Protein AF-A0A3S4LCW6-F1 (afdb_monomer_lite)

Organism: Escherichia coli (NCBI:txid562)

Structure (mmCIF, N/CA/C/O backbone):
data_AF-A0A3S4LCW6-F1
#
_entry.id   AF-A0A3S4LCW6-F1
#
loop_
_atom_site.group_PDB
_atom_site.id
_atom_site.type_symbol
_atom_site.label_atom_id
_atom_site.label_alt_id
_atom_site.label_comp_id
_atom_site.label_asym_id
_atom_site.label_entity_id
_atom_site.label_seq_id
_atom_site.pdbx_PDB_ins_code
_atom_site.Cartn_x
_atom_site.Cartn_y
_atom_site.Cartn_z
_atom_site.occupancy
_atom_site.B_iso_or_equiv
_atom_site.auth_seq_id
_atom_site.auth_comp_id
_atom_site.auth_asym_id
_atom_site.auth_atom_id
_atom_site.pdbx_PDB_model_num
ATOM 1 N N . MET A 1 1 ? -18.337 2.969 10.806 1.00 92.62 1 MET A N 1
ATOM 2 C CA . MET A 1 1 ? -17.336 1.886 10.635 1.00 92.62 1 MET A CA 1
ATOM 3 C C . MET A 1 1 ? -15.936 2.398 10.954 1.00 92.62 1 MET A C 1
ATOM 5 O O . MET A 1 1 ? -15.510 3.364 10.330 1.00 92.62 1 MET A O 1
ATOM 9 N N . LEU A 1 2 ? -15.211 1.711 11.841 1.00 95.44 2 LEU A N 1
ATOM 10 C CA . LEU A 1 2 ? -13.776 1.868 12.083 1.00 95.44 2 LEU A CA 1
ATOM 11 C C . LEU A 1 2 ? -12.989 0.726 11.415 1.00 95.44 2 LEU A C 1
ATOM 13 O O . LEU A 1 2 ? -13.278 -0.458 11.615 1.00 95.44 2 LEU A O 1
ATOM 17 N N . ARG A 1 3 ? -11.974 1.083 10.624 1.00 96.06 3 ARG A N 1
ATOM 18 C CA . ARG A 1 3 ? -11.091 0.144 9.921 1.00 96.06 3 ARG A CA 1
ATOM 19 C C . ARG A 1 3 ? -9.633 0.516 10.171 1.00 96.06 3 ARG A C 1
ATOM 21 O O . ARG A 1 3 ? -9.258 1.666 9.973 1.00 96.06 3 ARG A O 1
ATOM 28 N N . ILE A 1 4 ? -8.837 -0.463 10.585 1.00 94.81 4 ILE A N 1
ATOM 29 C CA . ILE A 1 4 ? -7.416 -0.311 10.897 1.00 94.81 4 ILE A CA 1
ATOM 30 C C . ILE A 1 4 ? -6.598 -0.849 9.720 1.00 94.81 4 ILE A C 1
ATOM 32 O O . ILE A 1 4 ? -6.659 -2.039 9.414 1.00 94.81 4 ILE A O 1
ATOM 36 N N . GLU A 1 5 ? -5.861 0.039 9.050 1.00 94.12 5 GLU A N 1
ATOM 37 C CA . GLU A 1 5 ? -4.986 -0.260 7.904 1.00 94.12 5 GLU A CA 1
ATOM 38 C C . GLU A 1 5 ? -3.611 -0.762 8.384 1.00 94.12 5 GLU A C 1
ATOM 40 O O . GLU A 1 5 ? -2.606 -0.063 8.279 1.00 94.12 5 GLU A O 1
ATOM 45 N N . ASP A 1 6 ? -3.571 -1.967 8.954 1.00 93.44 6 ASP A N 1
ATOM 46 C CA . ASP A 1 6 ? -2.392 -2.570 9.596 1.00 93.44 6 ASP A CA 1
ATOM 47 C C . ASP A 1 6 ? -1.533 -3.451 8.671 1.00 93.44 6 ASP A C 1
ATOM 49 O O . ASP A 1 6 ? -0.767 -4.292 9.132 1.00 93.44 6 ASP A O 1
ATOM 53 N N . THR A 1 7 ? -1.638 -3.283 7.349 1.00 90.69 7 THR A N 1
ATOM 54 C CA . THR A 1 7 ? -0.873 -4.101 6.389 1.00 90.69 7 THR A CA 1
ATOM 55 C C . THR A 1 7 ? 0.611 -3.739 6.316 1.00 90.69 7 THR A C 1
ATOM 57 O O . THR A 1 7 ? 1.397 -4.528 5.800 1.00 90.69 7 THR A O 1
ATOM 60 N N . ASP A 1 8 ? 0.999 -2.548 6.783 1.00 90.88 8 ASP A N 1
ATOM 61 C CA . ASP A 1 8 ? 2.394 -2.103 6.830 1.00 90.88 8 ASP A CA 1
ATOM 62 C C . ASP A 1 8 ? 2.933 -2.231 8.257 1.00 90.88 8 ASP A C 1
ATOM 64 O O . ASP A 1 8 ? 2.823 -1.313 9.065 1.00 90.88 8 ASP A O 1
ATOM 68 N N . LEU A 1 9 ? 3.486 -3.402 8.576 1.00 86.06 9 LEU A N 1
ATOM 69 C CA . LEU A 1 9 ? 3.888 -3.759 9.941 1.00 86.06 9 LEU A CA 1
ATOM 70 C C . LEU A 1 9 ? 4.988 -2.854 10.516 1.00 86.06 9 LEU A C 1
ATOM 72 O O . LEU A 1 9 ? 5.069 -2.703 11.731 1.00 86.06 9 LEU A O 1
ATOM 76 N N . GLU A 1 10 ? 5.816 -2.238 9.666 1.00 88.44 10 GLU A N 1
ATOM 77 C CA . GLU A 1 10 ? 6.858 -1.308 10.115 1.00 88.44 10 GLU A CA 1
ATOM 78 C C . GLU A 1 10 ? 6.265 0.021 10.602 1.00 88.44 10 GLU A C 1
ATOM 80 O O . GLU A 1 10 ? 6.840 0.668 11.476 1.00 88.44 10 GLU A O 1
ATOM 85 N N . ARG A 1 11 ? 5.113 0.436 10.054 1.00 86.12 11 ARG A N 1
ATOM 86 C CA . ARG A 1 11 ? 4.433 1.687 10.434 1.00 86.12 11 ARG A CA 1
ATOM 87 C C . ARG A 1 11 ? 3.242 1.488 11.368 1.00 86.12 11 ARG A C 1
ATOM 89 O O . ARG A 1 11 ? 2.882 2.416 12.088 1.00 86.12 11 ARG A O 1
ATOM 96 N N . SER A 1 12 ? 2.625 0.313 11.357 1.00 89.88 12 SER A N 1
ATOM 97 C CA . SER A 1 12 ? 1.401 -0.000 12.097 1.00 89.88 12 SER A CA 1
ATOM 98 C C . SER A 1 12 ? 1.707 -0.780 13.375 1.00 89.88 12 SER A C 1
ATOM 100 O O . SER A 1 12 ? 1.256 -1.913 13.543 1.00 89.88 12 SER A O 1
ATOM 102 N N . THR A 1 13 ? 2.492 -0.184 14.275 1.00 92.69 13 THR A N 1
ATOM 103 C CA . THR A 1 13 ? 2.839 -0.832 15.547 1.00 92.69 13 THR A CA 1
ATOM 104 C C . THR A 1 13 ? 1.627 -0.896 16.491 1.00 92.69 13 THR A C 1
ATOM 106 O O . THR A 1 13 ? 0.723 -0.056 16.385 1.00 92.69 13 THR A O 1
ATOM 109 N N . PRO A 1 14 ? 1.576 -1.863 17.428 1.00 91.69 14 PRO A N 1
ATOM 110 C CA . PRO A 1 14 ? 0.500 -1.944 18.418 1.00 91.69 14 PRO A CA 1
ATOM 111 C C . PRO A 1 14 ? 0.306 -0.641 19.200 1.00 91.69 14 PRO A C 1
ATOM 113 O O . PRO A 1 14 ? -0.826 -0.214 19.406 1.00 91.69 14 PRO A O 1
ATOM 116 N N . GLU A 1 15 ? 1.403 0.033 19.546 1.00 93.50 15 GLU A N 1
ATOM 117 C CA . GLU A 1 15 ? 1.402 1.296 20.289 1.00 93.50 15 GLU A CA 1
ATOM 118 C C . GLU A 1 15 ? 0.784 2.431 19.463 1.00 93.50 15 GLU A C 1
ATOM 120 O O . GLU A 1 15 ? 0.038 3.256 19.988 1.00 93.50 15 GLU A O 1
ATOM 125 N N . ALA A 1 16 ? 1.056 2.470 18.153 1.00 92.56 16 ALA A N 1
ATOM 126 C CA . ALA A 1 16 ? 0.453 3.452 17.257 1.00 92.56 16 ALA A CA 1
ATOM 127 C C . ALA A 1 16 ? -1.063 3.239 17.128 1.00 92.56 16 ALA A C 1
ATOM 129 O O . ALA A 1 16 ? -1.823 4.207 17.083 1.00 92.56 16 ALA A O 1
ATOM 130 N N . ILE A 1 17 ? -1.508 1.978 17.090 1.00 93.56 17 ILE A N 1
ATOM 131 C CA . ILE A 1 17 ? -2.933 1.634 17.061 1.00 93.56 17 ILE A CA 1
ATOM 132 C C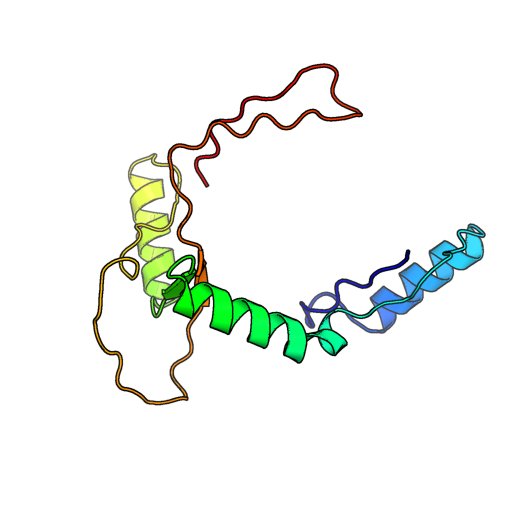 . ILE A 1 17 ? -3.595 2.043 18.380 1.00 93.56 17 ILE A C 1
ATOM 134 O O . ILE A 1 17 ? -4.626 2.707 18.348 1.00 93.56 17 ILE A O 1
ATOM 138 N N . GLU A 1 18 ? -3.000 1.705 19.524 1.00 94.56 18 GLU A N 1
ATOM 139 C CA . GLU A 1 18 ? -3.521 2.059 20.851 1.00 94.56 18 GLU A CA 1
ATOM 140 C C . GLU A 1 18 ? -3.654 3.576 21.025 1.00 94.56 18 GLU A C 1
ATOM 142 O O . GLU A 1 18 ? -4.729 4.055 21.374 1.00 94.56 18 GLU A O 1
ATOM 147 N N . ALA A 1 19 ? -2.631 4.348 20.644 1.00 95.31 19 ALA A N 1
ATOM 148 C CA . ALA A 1 19 ? -2.679 5.808 20.699 1.00 95.31 19 ALA A CA 1
ATOM 149 C C . ALA A 1 19 ? -3.835 6.407 19.870 1.00 95.31 19 ALA A C 1
ATOM 151 O O . ALA A 1 19 ? -4.435 7.410 20.266 1.00 95.31 19 ALA A O 1
ATOM 152 N N . ILE A 1 20 ? -4.171 5.798 18.726 1.00 93.81 20 ILE A N 1
ATOM 153 C CA . ILE A 1 20 ? -5.333 6.199 17.919 1.00 93.81 20 ILE A CA 1
ATOM 154 C C . ILE A 1 20 ? -6.633 5.879 18.663 1.00 93.81 20 ILE A C 1
ATOM 156 O O . ILE A 1 20 ? -7.512 6.739 18.735 1.00 93.81 20 ILE A O 1
ATOM 160 N N . MET A 1 21 ? -6.756 4.675 19.227 1.00 94.62 21 MET A N 1
ATOM 161 C CA . MET A 1 21 ? -7.953 4.253 19.965 1.00 94.62 21 MET A CA 1
ATOM 162 C C . MET A 1 21 ? -8.193 5.136 21.191 1.00 94.62 21 MET A C 1
ATOM 164 O O . MET A 1 21 ? -9.314 5.592 21.411 1.00 94.62 21 MET A O 1
ATOM 168 N N . ASP A 1 22 ? -7.139 5.445 21.941 1.00 95.62 22 ASP A N 1
ATOM 169 C CA . ASP A 1 22 ? -7.197 6.329 23.102 1.00 95.62 22 ASP A CA 1
ATOM 170 C C . ASP A 1 22 ? -7.591 7.750 22.710 1.00 95.62 22 ASP A C 1
ATOM 172 O O . ASP A 1 22 ? -8.458 8.350 23.346 1.00 95.62 22 ASP A O 1
ATOM 176 N N . GLY A 1 23 ? -7.020 8.279 21.623 1.00 96.75 23 GLY A N 1
ATOM 177 C CA . GLY A 1 23 ? -7.406 9.580 21.084 1.00 96.75 23 GLY A CA 1
ATOM 178 C C . GLY A 1 23 ? -8.880 9.631 20.670 1.00 96.75 23 GLY A C 1
ATOM 179 O O . GLY A 1 23 ? -9.567 10.615 20.948 1.00 96.75 23 GLY A O 1
ATOM 180 N N . MET A 1 24 ? -9.394 8.563 20.054 1.00 96.38 24 MET A N 1
ATOM 181 C CA . MET A 1 24 ? -10.811 8.451 19.696 1.00 96.38 24 MET A CA 1
ATOM 182 C C . MET A 1 24 ? -11.711 8.387 20.933 1.00 96.38 24 MET A C 1
ATOM 184 O O . MET A 1 24 ? -12.694 9.125 21.000 1.00 96.38 24 MET A O 1
ATOM 188 N N . ASN A 1 25 ? -11.354 7.569 21.926 1.00 94.44 25 ASN A N 1
ATOM 189 C CA . ASN A 1 25 ? -12.088 7.455 23.187 1.00 94.44 25 ASN A CA 1
ATOM 190 C C . ASN A 1 25 ? -12.111 8.788 23.944 1.00 94.44 25 ASN A C 1
ATOM 192 O O . ASN A 1 25 ? -13.162 9.214 24.421 1.00 94.44 25 ASN A O 1
ATOM 196 N N . TRP A 1 26 ? -10.974 9.486 24.002 1.00 97.19 26 TRP A N 1
ATOM 197 C CA . TRP A 1 26 ? -10.866 10.799 24.636 1.00 97.19 26 TRP A CA 1
ATOM 198 C C . TRP A 1 26 ? -11.786 11.838 23.983 1.00 97.19 26 TRP A C 1
ATOM 200 O O . TRP A 1 26 ? -12.425 12.628 24.676 1.00 97.19 26 TRP A O 1
ATOM 210 N N . LEU A 1 27 ? -11.911 11.796 22.655 1.00 97.19 27 LEU A N 1
ATOM 211 C CA . LEU A 1 27 ? -12.823 12.652 21.893 1.00 97.19 27 LEU A CA 1
ATOM 212 C C . LEU A 1 27 ? -14.276 12.146 21.877 1.00 97.19 27 LEU A C 1
ATOM 214 O O . LEU A 1 27 ? -15.124 12.793 21.264 1.00 97.19 27 LEU A O 1
ATOM 218 N N . SER A 1 28 ? -14.571 11.011 22.525 1.00 96.25 28 SER A N 1
ATOM 219 C CA . SER A 1 28 ? -15.877 10.333 22.466 1.00 96.25 28 SER A CA 1
ATOM 220 C C . SER A 1 28 ? -16.341 10.057 21.025 1.00 96.25 28 SER A C 1
ATOM 222 O O . SER A 1 28 ? -17.520 10.177 20.694 1.00 96.25 28 SER A O 1
ATOM 224 N N . LEU A 1 29 ? -15.394 9.716 20.143 1.00 96.12 29 LEU A N 1
ATOM 225 C CA . LEU A 1 29 ? -15.655 9.337 18.755 1.00 96.12 29 LEU A CA 1
ATOM 226 C C . LEU A 1 29 ? -15.964 7.842 18.676 1.00 96.12 29 LEU A C 1
ATOM 228 O O . LEU A 1 29 ? -15.092 7.022 18.388 1.00 96.12 29 LEU A O 1
ATOM 232 N N . GLU A 1 30 ? -17.220 7.501 18.935 1.00 94.44 30 GLU A N 1
ATOM 233 C CA . GLU A 1 30 ? -17.717 6.132 18.821 1.00 94.44 30 GLU A CA 1
ATOM 234 C C . GLU A 1 30 ? -17.840 5.688 17.351 1.00 94.44 30 GLU A C 1
ATOM 236 O O . GLU A 1 30 ? -17.967 6.500 16.429 1.00 94.44 30 GLU A O 1
ATOM 241 N N . TRP A 1 31 ? -17.803 4.376 17.117 1.00 94.56 31 TRP A N 1
ATOM 242 C CA . TRP A 1 31 ? -18.018 3.775 15.801 1.00 94.56 31 TRP A CA 1
ATOM 243 C C . TRP A 1 31 ? -19.098 2.697 15.868 1.00 94.56 31 TRP A C 1
ATOM 245 O O . TRP A 1 31 ? -19.102 1.862 16.765 1.00 94.56 31 TRP A O 1
ATOM 255 N N . ASP A 1 32 ? -19.968 2.660 14.859 1.00 96.19 32 ASP A N 1
ATOM 256 C CA . ASP A 1 32 ? -21.089 1.706 14.822 1.00 96.19 32 ASP A CA 1
ATOM 257 C C . ASP A 1 32 ? -20.665 0.273 14.449 1.00 96.19 32 ASP A C 1
ATOM 259 O O . ASP A 1 32 ? -21.323 -0.703 14.795 1.00 96.19 32 ASP A O 1
ATOM 263 N N . GLU A 1 33 ? -19.557 0.135 13.715 1.00 96.00 33 GLU A N 1
ATOM 264 C CA . GLU A 1 33 ? -19.057 -1.143 13.192 1.00 96.00 33 GLU A CA 1
ATOM 265 C C . GLU A 1 33 ? -17.527 -1.196 13.298 1.00 96.00 33 GLU A C 1
ATOM 267 O O . GLU A 1 33 ? -16.866 -0.221 12.930 1.00 96.00 33 GLU A O 1
ATOM 272 N N . GLY A 1 34 ? -16.956 -2.325 13.733 1.00 91.19 34 GLY A N 1
ATOM 273 C CA . GLY A 1 34 ? -15.505 -2.533 13.863 1.00 91.19 34 GLY A CA 1
ATOM 274 C C . GLY A 1 34 ? -14.997 -2.551 15.318 1.00 91.19 34 GLY A C 1
ATOM 275 O O . GLY A 1 34 ? -15.804 -2.682 16.238 1.00 91.19 34 GLY A O 1
ATOM 276 N N . PRO A 1 35 ? -13.671 -2.442 15.548 1.00 93.81 35 PRO A N 1
ATOM 277 C CA . PRO A 1 35 ? -12.617 -2.219 14.552 1.00 93.81 35 PRO A CA 1
ATOM 278 C C . PRO A 1 35 ? -12.340 -3.447 13.669 1.00 93.81 35 PRO A C 1
ATOM 280 O O . PRO A 1 35 ? -12.188 -4.570 14.151 1.00 93.81 35 PRO A O 1
ATOM 283 N N . TYR A 1 36 ? -12.224 -3.228 12.356 1.00 95.44 36 TYR A N 1
ATOM 284 C CA . TYR A 1 36 ? -11.792 -4.257 11.402 1.00 95.44 36 TYR A CA 1
ATOM 285 C C . TYR A 1 36 ? -10.312 -4.107 11.048 1.00 95.44 36 TYR A C 1
ATOM 287 O O . TYR A 1 36 ? -9.911 -3.078 10.510 1.00 95.44 36 TYR A O 1
ATOM 295 N N . TYR A 1 37 ? -9.530 -5.161 11.262 1.00 93.69 37 TYR A N 1
ATOM 296 C CA . TYR A 1 37 ? -8.101 -5.215 10.931 1.00 93.69 37 TYR A CA 1
ATOM 297 C C . TYR A 1 37 ? -7.905 -5.771 9.519 1.00 93.69 37 TYR A C 1
ATOM 299 O O . TYR A 1 37 ? -8.512 -6.788 9.168 1.00 93.69 37 TYR A O 1
ATOM 307 N N . GLN A 1 38 ? -7.099 -5.106 8.692 1.00 93.62 38 GLN A N 1
ATOM 308 C CA . GLN A 1 38 ? -6.852 -5.542 7.315 1.00 93.62 38 GLN A CA 1
ATOM 309 C C . GLN A 1 38 ? -5.985 -6.801 7.250 1.00 93.62 38 GLN A C 1
ATOM 311 O O . GLN A 1 38 ? -6.219 -7.634 6.374 1.00 93.62 38 GLN A O 1
ATOM 316 N N . THR A 1 39 ? -5.065 -6.996 8.195 1.00 92.62 39 THR A N 1
ATOM 317 C CA . THR A 1 39 ? -4.258 -8.229 8.303 1.00 92.62 39 THR A CA 1
ATOM 318 C C . THR A 1 39 ? -5.116 -9.487 8.454 1.00 92.62 39 THR A C 1
ATOM 320 O O . THR A 1 39 ? -4.786 -10.541 7.917 1.00 92.62 39 THR A O 1
ATOM 323 N N . LYS A 1 40 ? -6.288 -9.382 9.094 1.00 93.69 40 LYS A N 1
ATOM 324 C CA . LYS A 1 40 ? -7.247 -10.493 9.261 1.00 93.69 40 LYS A CA 1
ATOM 325 C C . LYS A 1 40 ? -8.054 -10.817 7.998 1.00 93.69 40 LYS A C 1
ATOM 327 O O . LYS A 1 40 ? -8.939 -11.666 8.039 1.00 93.69 40 LYS A O 1
ATOM 332 N N . ARG A 1 41 ? -7.817 -10.111 6.888 1.0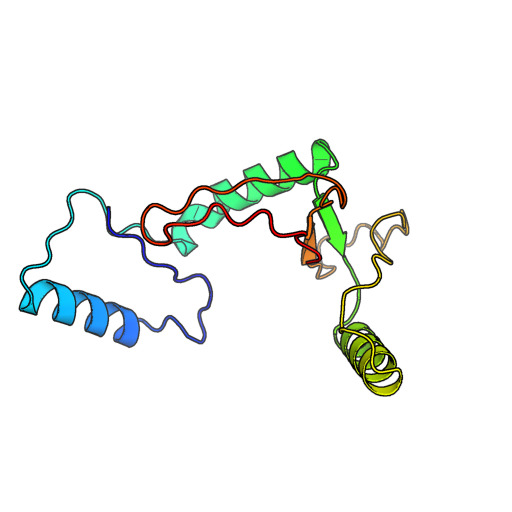0 94.12 41 ARG A N 1
ATOM 333 C CA . ARG A 1 41 ? -8.600 -10.223 5.644 1.00 94.12 41 ARG A CA 1
ATOM 334 C C . ARG A 1 41 ? -7.777 -10.701 4.449 1.00 94.12 41 ARG A C 1
ATOM 336 O O . ARG A 1 41 ? -8.279 -10.646 3.326 1.00 94.12 41 ARG A O 1
ATOM 343 N N . PHE A 1 42 ? -6.558 -11.197 4.675 1.00 91.94 42 PHE A N 1
ATOM 344 C CA . PHE A 1 42 ? -5.688 -11.684 3.601 1.00 91.94 42 PHE A CA 1
ATOM 345 C C . PHE A 1 42 ? -6.342 -12.769 2.739 1.00 91.94 42 PHE A C 1
ATOM 347 O O . PHE A 1 42 ? -6.233 -12.685 1.520 1.00 91.94 42 PHE A O 1
ATOM 354 N N . ASP A 1 43 ? -7.135 -13.677 3.314 1.00 94.44 43 ASP A N 1
ATOM 355 C CA . ASP A 1 43 ? -7.874 -14.691 2.544 1.00 94.44 43 ASP A CA 1
ATOM 356 C C . ASP A 1 43 ? -8.792 -14.067 1.485 1.00 94.44 43 ASP A C 1
ATOM 358 O O . ASP A 1 43 ? -8.837 -14.501 0.333 1.00 94.44 43 ASP A O 1
ATOM 362 N N . ARG A 1 44 ? -9.497 -12.986 1.848 1.00 94.62 44 ARG A N 1
ATOM 363 C CA . ARG A 1 44 ? -10.359 -12.269 0.905 1.00 94.62 44 ARG A CA 1
ATOM 364 C C . ARG A 1 44 ? -9.536 -11.585 -0.182 1.00 94.62 44 ARG A C 1
ATOM 366 O O . ARG A 1 44 ? -9.988 -11.562 -1.323 1.00 94.62 44 ARG A O 1
ATOM 373 N N . TYR A 1 45 ? -8.381 -11.012 0.149 1.00 92.69 45 TYR A N 1
ATOM 374 C CA . TYR A 1 45 ? -7.527 -10.368 -0.852 1.00 92.69 45 TYR A CA 1
ATOM 375 C C . TYR A 1 45 ? -6.935 -11.383 -1.815 1.00 92.69 45 TYR A C 1
ATOM 377 O O . TYR A 1 45 ? -6.999 -11.139 -3.014 1.00 92.69 45 TYR A O 1
ATOM 385 N N . ASN A 1 46 ? -6.472 -12.530 -1.320 1.00 92.00 46 ASN A N 1
ATOM 386 C CA . ASN A 1 46 ? -5.982 -13.626 -2.153 1.00 92.00 46 ASN A CA 1
ATOM 387 C C . ASN A 1 46 ? -7.066 -14.093 -3.133 1.00 92.00 46 ASN A C 1
ATOM 389 O O . ASN A 1 46 ? -6.831 -14.102 -4.334 1.00 92.00 46 ASN A O 1
ATOM 393 N N . ALA A 1 47 ? -8.299 -14.309 -2.662 1.00 94.44 47 ALA A N 1
ATOM 394 C CA . ALA A 1 47 ? -9.407 -14.686 -3.543 1.00 94.44 47 ALA A CA 1
ATOM 395 C C . ALA A 1 47 ? -9.711 -13.635 -4.633 1.00 94.44 47 ALA A C 1
ATOM 397 O O . ALA A 1 47 ? -10.022 -13.982 -5.769 1.00 94.44 47 ALA A O 1
ATOM 398 N N . VAL A 1 48 ? -9.637 -12.338 -4.304 1.00 94.62 48 VAL A N 1
ATOM 399 C CA . VAL A 1 48 ? -9.818 -11.262 -5.300 1.00 94.62 48 VAL A CA 1
ATOM 400 C C . VAL A 1 48 ? -8.645 -11.213 -6.276 1.00 94.62 48 VAL A C 1
ATOM 402 O O . VAL A 1 48 ? -8.850 -10.986 -7.462 1.00 94.62 48 VAL A O 1
ATOM 405 N N . ILE A 1 49 ? -7.423 -11.416 -5.795 1.00 91.31 49 ILE A N 1
ATOM 406 C CA . ILE A 1 49 ? -6.214 -11.458 -6.617 1.00 91.31 49 ILE A CA 1
ATOM 407 C C . ILE A 1 49 ? -6.304 -12.590 -7.637 1.00 91.31 49 ILE A C 1
ATOM 409 O O . ILE A 1 49 ? -6.064 -12.343 -8.818 1.00 91.31 49 ILE A O 1
ATOM 413 N N . ASP A 1 50 ? -6.685 -13.788 -7.198 1.00 92.69 50 ASP A N 1
ATOM 414 C CA . ASP A 1 50 ? -6.837 -14.955 -8.064 1.00 92.69 50 ASP A CA 1
ATOM 415 C C . ASP A 1 50 ? -7.883 -14.682 -9.146 1.00 92.69 50 ASP A C 1
ATOM 417 O O . ASP A 1 50 ? -7.604 -14.853 -10.333 1.00 92.69 50 ASP A O 1
ATOM 421 N N . GLN A 1 51 ? -9.031 -14.119 -8.756 1.00 94.31 51 GLN A N 1
ATOM 422 C CA . GLN A 1 51 ? -10.059 -13.675 -9.697 1.00 94.31 51 GLN A CA 1
ATOM 423 C C . GLN A 1 51 ? -9.513 -12.640 -10.699 1.00 94.31 51 GLN A C 1
ATOM 425 O O . GLN A 1 51 ? -9.748 -12.746 -11.899 1.00 94.31 51 GLN A O 1
ATOM 430 N N . MET A 1 52 ? -8.762 -11.635 -10.244 1.00 92.31 52 MET A N 1
ATOM 431 C CA . MET A 1 52 ? -8.208 -10.598 -11.124 1.00 92.31 52 MET A CA 1
ATOM 432 C C . MET A 1 52 ? -7.151 -11.143 -12.092 1.00 92.31 52 MET A C 1
ATOM 434 O O . MET A 1 52 ? -7.011 -10.633 -13.208 1.00 92.31 52 MET A O 1
ATOM 438 N N . LEU A 1 53 ? -6.381 -12.146 -11.670 1.00 90.06 53 LEU A N 1
ATOM 439 C CA . LEU A 1 53 ? -5.436 -12.852 -12.528 1.00 90.06 53 LEU A CA 1
ATOM 440 C C . LEU A 1 53 ? -6.174 -13.680 -13.584 1.00 90.06 53 LEU A C 1
ATOM 442 O O . LEU A 1 53 ? -5.819 -13.591 -14.759 1.00 90.06 53 LEU A O 1
ATOM 446 N N . GLU A 1 54 ? -7.215 -14.414 -13.187 1.00 91.69 54 GLU A N 1
ATOM 447 C CA . GLU A 1 54 ? -8.056 -15.218 -14.082 1.00 91.69 54 GLU A CA 1
ATOM 448 C C . GLU A 1 54 ? -8.781 -14.350 -15.122 1.00 91.69 54 GLU A C 1
ATOM 450 O O . GLU A 1 54 ? -8.735 -14.627 -16.319 1.00 91.69 54 GLU A O 1
ATOM 455 N N . GLU A 1 55 ? -9.365 -13.229 -14.695 1.00 91.62 55 GLU A N 1
ATOM 456 C CA . GLU A 1 55 ? -10.008 -12.248 -15.580 1.00 91.62 55 GLU A CA 1
ATOM 457 C C . GLU A 1 55 ? -9.001 -11.475 -16.454 1.00 91.62 55 GLU A C 1
ATOM 459 O O . GLU A 1 55 ? -9.384 -10.664 -17.303 1.00 91.62 55 GLU A O 1
ATOM 464 N N . GLY A 1 56 ? -7.697 -11.660 -16.223 1.00 89.44 56 GLY A N 1
ATOM 465 C CA . GLY A 1 56 ? -6.637 -10.929 -16.905 1.00 89.44 56 GLY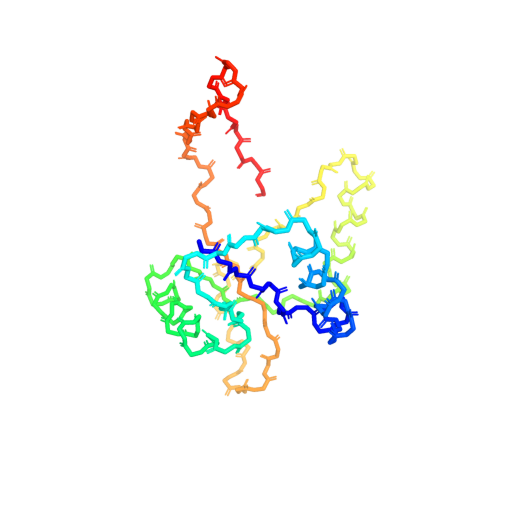 A CA 1
ATOM 466 C C . GLY A 1 56 ? -6.638 -9.431 -16.596 1.00 89.44 56 GLY A C 1
ATOM 467 O O . GLY A 1 56 ? -6.012 -8.658 -17.321 1.00 89.44 56 GLY A O 1
ATOM 468 N N . THR A 1 57 ? -7.320 -8.983 -15.539 1.00 89.56 57 THR A N 1
ATOM 469 C CA . THR A 1 57 ? -7.331 -7.581 -15.091 1.00 89.56 57 THR A CA 1
ATOM 470 C C . THR A 1 57 ? -6.106 -7.229 -14.242 1.00 89.56 57 THR A C 1
ATOM 472 O O . THR A 1 57 ? -5.818 -6.045 -14.042 1.00 89.56 57 THR A O 1
ATOM 475 N N . ALA A 1 58 ? -5.321 -8.227 -13.831 1.00 91.25 58 ALA A N 1
ATOM 476 C CA . ALA A 1 58 ? -4.001 -8.094 -13.221 1.00 91.25 58 ALA A CA 1
ATOM 477 C C . ALA A 1 58 ? -2.952 -8.991 -13.905 1.00 91.25 58 ALA A C 1
ATOM 479 O O . ALA A 1 58 ? -3.257 -9.784 -14.794 1.00 91.25 58 ALA A O 1
ATOM 480 N N . TYR A 1 59 ? -1.686 -8.816 -13.529 1.00 89.44 59 TYR A N 1
ATOM 481 C CA . TYR A 1 59 ? -0.575 -9.689 -13.906 1.00 89.44 59 TYR A CA 1
ATOM 482 C C . TYR A 1 59 ? 0.514 -9.670 -12.831 1.00 89.44 59 TYR A C 1
ATOM 484 O O . TYR A 1 59 ? 0.643 -8.701 -12.075 1.00 89.44 59 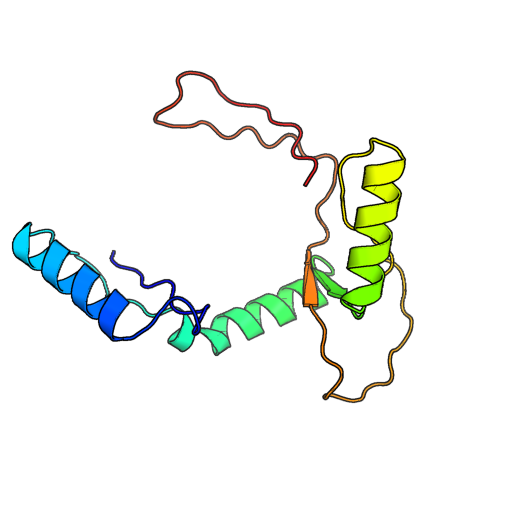TYR A O 1
ATOM 492 N N . LYS A 1 60 ? 1.305 -10.743 -12.776 1.00 90.38 60 LYS A N 1
ATOM 493 C CA . LYS A 1 60 ? 2.467 -10.852 -11.890 1.00 90.38 60 LYS A CA 1
ATOM 494 C C . LYS A 1 60 ? 3.661 -10.118 -12.504 1.00 90.38 60 LYS A C 1
ATOM 496 O O . LYS A 1 60 ? 3.941 -10.248 -13.694 1.00 90.38 60 LYS A O 1
ATOM 501 N N . CYS A 1 61 ? 4.353 -9.325 -11.695 1.00 89.00 61 CYS A N 1
ATOM 502 C CA . CYS A 1 61 ? 5.566 -8.612 -12.066 1.00 89.00 61 CYS A CA 1
ATOM 503 C C . CYS A 1 61 ? 6.746 -9.146 -11.258 1.00 89.00 61 CYS A C 1
ATOM 505 O 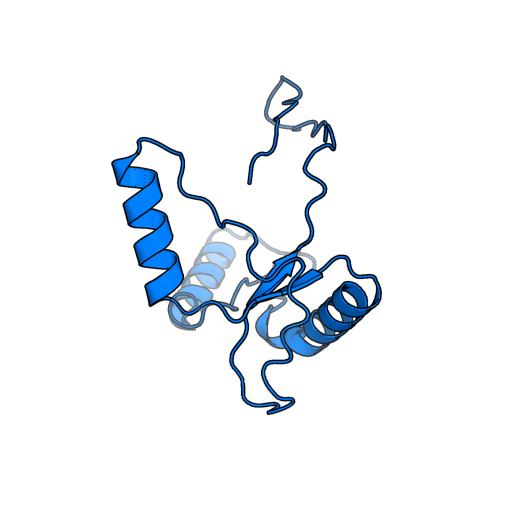O . CYS A 1 61 ? 6.726 -9.111 -10.029 1.00 89.00 61 CYS A O 1
ATOM 507 N N . TYR A 1 62 ? 7.783 -9.572 -11.971 1.00 89.38 62 TYR A N 1
ATOM 508 C CA . TYR A 1 62 ? 9.012 -10.144 -11.413 1.00 89.38 62 TYR A CA 1
ATOM 509 C C . TYR A 1 62 ? 10.209 -9.195 -11.566 1.00 89.38 62 TYR A C 1
ATOM 511 O O . TYR A 1 62 ? 11.366 -9.600 -11.495 1.00 89.38 62 TYR A O 1
ATOM 519 N N . CYS A 1 63 ? 9.952 -7.913 -11.850 1.00 88.88 63 CYS A N 1
ATOM 520 C CA . CYS A 1 63 ? 11.021 -6.930 -11.982 1.00 88.88 63 CYS A CA 1
ATOM 521 C C . CYS A 1 63 ? 11.715 -6.726 -10.634 1.00 88.88 63 CYS A C 1
ATOM 523 O O . CYS A 1 63 ? 11.055 -6.399 -9.649 1.00 88.88 63 CYS A O 1
ATOM 525 N N . SER A 1 64 ? 13.042 -6.857 -10.616 1.00 90.50 64 SER A N 1
ATOM 526 C CA . SER A 1 64 ? 13.826 -6.573 -9.418 1.00 90.50 64 SER A CA 1
ATOM 527 C C . SER A 1 64 ? 13.773 -5.087 -9.054 1.00 90.50 64 SER A C 1
ATOM 529 O O . SER A 1 64 ? 13.529 -4.223 -9.908 1.00 90.50 64 SER A O 1
ATOM 531 N N . LYS A 1 65 ? 14.035 -4.782 -7.781 1.00 90.25 65 LYS A N 1
ATOM 532 C CA . LYS A 1 65 ? 14.082 -3.407 -7.278 1.00 90.25 65 LYS A CA 1
ATOM 533 C C . LYS A 1 65 ? 15.158 -2.589 -7.995 1.00 90.25 65 LYS A C 1
ATOM 535 O O . LYS A 1 65 ? 14.901 -1.455 -8.377 1.00 90.25 65 LYS A O 1
ATOM 540 N N . GLU A 1 66 ? 16.318 -3.187 -8.249 1.00 93.31 66 GLU A N 1
ATOM 541 C CA . GLU A 1 66 ? 17.466 -2.555 -8.912 1.00 93.31 66 GLU A CA 1
ATOM 542 C C . GLU A 1 66 ? 17.112 -2.140 -10.341 1.00 93.31 66 GLU A C 1
ATOM 544 O O . GLU A 1 66 ? 17.434 -1.035 -10.768 1.00 93.31 66 GLU A O 1
ATOM 549 N N . ARG A 1 67 ? 16.381 -2.995 -11.072 1.00 92.56 67 ARG A N 1
ATOM 550 C CA . ARG A 1 67 ? 15.881 -2.647 -12.406 1.00 92.56 67 ARG A CA 1
ATOM 551 C C . ARG A 1 67 ? 14.934 -1.450 -12.345 1.00 92.56 67 ARG A C 1
ATOM 553 O O . ARG A 1 67 ? 14.998 -0.579 -13.209 1.00 92.56 67 ARG A O 1
ATOM 560 N N . LEU A 1 68 ? 14.002 -1.454 -11.391 1.00 92.94 68 LEU A N 1
ATOM 561 C CA . LEU A 1 68 ? 13.014 -0.383 -11.256 1.00 92.94 68 LEU A CA 1
ATOM 562 C C . LEU A 1 68 ? 13.673 0.945 -10.870 1.00 92.94 68 LEU A C 1
ATOM 564 O O . LEU A 1 68 ? 13.248 1.984 -11.372 1.00 92.94 68 LEU A O 1
ATOM 568 N N . GLU A 1 69 ? 14.719 0.906 -10.047 1.00 95.38 69 GLU A N 1
ATOM 569 C CA . GLU A 1 69 ? 15.498 2.092 -9.692 1.00 95.38 69 GLU A CA 1
ATOM 570 C C . GLU A 1 69 ? 16.279 2.628 -10.896 1.00 95.38 69 GLU A C 1
ATOM 572 O O . GLU A 1 69 ? 16.148 3.800 -11.228 1.00 95.38 69 GLU A O 1
ATOM 577 N N . ALA A 1 70 ? 16.976 1.764 -11.641 1.00 96.44 70 ALA A N 1
ATOM 578 C CA . ALA A 1 70 ? 17.677 2.173 -12.860 1.00 96.44 70 ALA A CA 1
ATOM 579 C C . ALA A 1 70 ? 16.724 2.791 -13.902 1.00 96.44 70 ALA A C 1
ATOM 581 O O . ALA A 1 70 ? 17.039 3.811 -14.514 1.00 96.44 70 ALA A O 1
ATOM 582 N N . LEU A 1 71 ? 15.525 2.217 -14.068 1.00 94.69 71 LEU A N 1
ATOM 583 C CA . LEU A 1 71 ? 14.482 2.776 -14.935 1.00 94.69 71 LEU A CA 1
ATOM 584 C C . LEU A 1 71 ? 14.039 4.167 -14.457 1.00 94.69 71 LEU A C 1
ATOM 586 O O . LEU A 1 71 ? 13.848 5.074 -15.268 1.00 94.69 71 LEU A O 1
ATOM 590 N N . ARG A 1 72 ? 13.860 4.333 -13.143 1.00 95.56 72 ARG A N 1
ATOM 591 C CA . ARG A 1 72 ? 13.485 5.609 -12.532 1.00 95.56 72 ARG A CA 1
ATOM 592 C C . ARG A 1 72 ? 14.563 6.664 -12.775 1.00 95.56 72 ARG A C 1
ATOM 594 O O . ARG A 1 72 ? 14.226 7.759 -13.220 1.00 95.56 72 ARG A O 1
ATOM 601 N N . GLU A 1 73 ? 15.827 6.339 -12.519 1.00 96.94 73 GLU A N 1
ATOM 602 C CA . GLU A 1 73 ? 16.971 7.230 -12.742 1.00 96.94 73 GLU A CA 1
ATOM 603 C C . GLU A 1 73 ? 17.097 7.635 -14.216 1.00 96.94 73 GLU A C 1
ATOM 605 O O . GLU A 1 73 ? 17.250 8.818 -14.519 1.00 96.94 73 GLU A O 1
ATOM 610 N N . GLU A 1 74 ? 16.946 6.683 -15.142 1.00 97.06 74 GLU A N 1
ATOM 611 C CA . GLU A 1 74 ? 16.975 6.941 -16.585 1.00 97.06 74 GLU A CA 1
ATOM 612 C C . GLU A 1 74 ? 15.867 7.916 -17.013 1.00 97.06 74 GLU A C 1
ATOM 614 O O . GLU A 1 74 ? 16.120 8.877 -17.742 1.00 97.06 74 GLU A O 1
ATOM 619 N N . GLN A 1 75 ? 14.635 7.699 -16.543 1.00 96.12 75 GLN A N 1
ATOM 620 C CA . GLN A 1 75 ? 13.502 8.582 -16.830 1.00 96.12 75 GLN A CA 1
ATOM 621 C C . GLN A 1 75 ? 13.722 9.982 -16.244 1.00 96.12 75 GLN A C 1
ATOM 623 O O . GLN A 1 75 ? 13.483 10.978 -16.927 1.00 96.12 75 GLN A O 1
ATOM 628 N N . MET A 1 76 ? 14.236 10.075 -15.013 1.00 95.62 76 MET A N 1
ATOM 629 C CA . MET A 1 76 ? 14.564 11.358 -14.385 1.00 95.62 76 MET A CA 1
ATOM 630 C C . MET A 1 76 ? 15.657 12.109 -15.150 1.00 95.62 76 MET A C 1
ATOM 632 O O . MET A 1 76 ? 15.517 13.311 -15.375 1.00 95.62 76 MET A O 1
ATOM 636 N N . ALA A 1 77 ? 16.704 11.415 -15.604 1.00 97.12 77 ALA A N 1
ATOM 637 C CA . ALA A 1 77 ? 17.781 12.002 -16.400 1.00 97.12 77 ALA A CA 1
ATOM 638 C C . ALA A 1 77 ? 17.282 12.553 -17.748 1.00 97.12 77 ALA A C 1
ATOM 640 O O . ALA A 1 77 ? 17.804 13.550 -18.245 1.00 97.12 77 ALA A O 1
ATOM 641 N N . LYS A 1 78 ? 16.234 11.945 -18.316 1.00 96.75 78 LYS A N 1
ATOM 642 C CA . LYS A 1 78 ? 15.553 12.415 -19.534 1.00 96.75 78 LYS A CA 1
ATOM 643 C C . LYS A 1 78 ? 14.512 13.514 -19.280 1.00 96.75 78 LYS A C 1
ATOM 645 O O . LYS A 1 78 ? 13.887 13.985 -20.227 1.00 96.75 78 LYS A O 1
ATOM 650 N N . GLY A 1 79 ? 14.298 13.925 -18.027 1.00 95.44 79 GLY A N 1
ATOM 651 C CA . GLY A 1 79 ? 13.242 14.874 -17.656 1.00 95.44 79 GLY A CA 1
ATOM 652 C C . GLY A 1 79 ? 11.823 14.307 -17.801 1.00 95.44 79 GLY A C 1
ATOM 653 O O . GLY A 1 79 ? 10.847 15.058 -17.832 1.00 95.44 79 GLY A O 1
ATOM 654 N N . GLU A 1 80 ? 11.691 12.986 -17.904 1.00 93.50 80 GLU A N 1
ATOM 655 C CA . GLU A 1 80 ? 10.412 12.292 -17.971 1.00 93.50 80 GLU A CA 1
ATOM 656 C C . GLU A 1 80 ? 9.838 12.078 -16.566 1.00 93.50 80 GLU A C 1
ATOM 658 O O . GLU A 1 80 ? 10.549 12.047 -15.560 1.00 93.50 80 GLU A O 1
ATOM 663 N N . LYS A 1 81 ? 8.517 11.898 -16.479 1.00 90.50 81 LYS A N 1
ATOM 664 C CA . LYS A 1 81 ? 7.883 11.487 -15.222 1.00 90.50 81 LYS A CA 1
ATOM 665 C C . LYS A 1 81 ? 8.175 10.007 -14.976 1.00 90.50 81 LYS A C 1
ATOM 667 O O . LYS A 1 81 ? 7.769 9.200 -15.818 1.00 90.50 81 LYS A O 1
ATOM 672 N N . PRO A 1 82 ? 8.791 9.637 -13.839 1.00 91.25 82 PRO A N 1
ATOM 673 C CA . PRO A 1 82 ? 9.112 8.246 -13.594 1.00 91.25 82 PRO A CA 1
ATOM 674 C C . PRO A 1 82 ? 7.860 7.385 -13.490 1.00 91.25 82 PRO A C 1
ATOM 676 O O . PRO A 1 82 ? 6.944 7.696 -12.726 1.00 91.25 82 PRO A O 1
ATOM 679 N N . ARG A 1 83 ? 7.822 6.306 -14.266 1.00 91.38 83 ARG A N 1
ATOM 680 C CA . ARG A 1 83 ? 6.707 5.364 -14.330 1.00 91.38 83 ARG A CA 1
ATOM 681 C C . ARG A 1 83 ? 7.199 3.980 -14.718 1.00 91.38 83 ARG A C 1
ATOM 683 O O . ARG A 1 83 ? 8.150 3.833 -15.484 1.00 91.38 83 ARG A O 1
ATOM 690 N N . TYR A 1 84 ? 6.493 2.961 -14.245 1.00 90.56 84 TYR A N 1
ATOM 691 C CA . TYR A 1 84 ? 6.746 1.600 -14.695 1.00 90.56 84 TYR A CA 1
ATOM 692 C C . TYR A 1 84 ? 6.492 1.476 -16.203 1.00 90.56 84 TYR A C 1
ATOM 694 O O . TYR A 1 84 ? 5.500 1.983 -16.727 1.00 90.56 84 TYR A O 1
ATOM 702 N N . ASP A 1 85 ? 7.390 0.788 -16.899 1.00 89.62 85 ASP A N 1
ATOM 703 C CA . ASP A 1 85 ? 7.390 0.668 -18.356 1.00 89.62 85 ASP A CA 1
ATOM 704 C C . ASP A 1 85 ? 6.510 -0.473 -18.885 1.00 89.62 85 ASP A C 1
ATOM 706 O O . ASP A 1 85 ? 6.341 -0.626 -20.092 1.00 89.62 85 ASP A O 1
ATOM 710 N N . GLY A 1 86 ? 5.909 -1.270 -17.997 1.00 89.62 86 GLY A N 1
ATOM 711 C CA . GLY A 1 86 ? 4.990 -2.335 -18.392 1.00 89.62 86 GLY A CA 1
ATOM 712 C C . GLY A 1 86 ? 5.676 -3.603 -18.899 1.00 89.62 86 GLY A C 1
ATOM 713 O O . GLY A 1 86 ? 4.996 -4.422 -19.513 1.00 89.62 86 GLY A O 1
ATOM 714 N N . ARG A 1 87 ? 6.980 -3.799 -18.648 1.00 88.50 87 ARG A N 1
ATOM 715 C CA . ARG A 1 87 ? 7.752 -4.946 -19.171 1.00 88.50 87 ARG A CA 1
ATOM 716 C C . ARG A 1 87 ? 7.069 -6.303 -18.953 1.00 88.50 87 ARG A C 1
ATOM 718 O O . ARG A 1 87 ? 6.980 -7.094 -19.884 1.00 88.50 87 ARG A O 1
ATOM 725 N N . CYS A 1 88 ? 6.545 -6.561 -17.755 1.00 88.50 88 CYS A N 1
ATOM 726 C CA . CYS A 1 88 ? 5.903 -7.839 -17.420 1.00 88.50 88 CYS A CA 1
ATOM 727 C C . CYS A 1 88 ? 4.442 -7.942 -17.897 1.00 88.50 88 CYS A C 1
ATOM 729 O O . CYS A 1 88 ? 3.792 -8.952 -17.667 1.00 88.50 88 CYS A O 1
ATOM 731 N N . ARG A 1 89 ? 3.886 -6.914 -18.556 1.00 87.00 89 ARG A N 1
ATOM 732 C CA . ARG A 1 89 ? 2.463 -6.887 -18.939 1.00 87.00 89 ARG A CA 1
ATOM 733 C C . ARG A 1 89 ? 2.130 -7.907 -20.025 1.00 87.00 89 ARG A C 1
ATOM 735 O O . ARG A 1 89 ? 1.057 -8.505 -19.993 1.00 87.00 89 ARG A O 1
ATOM 742 N N . HIS A 1 90 ? 3.004 -8.053 -21.014 1.00 80.38 90 HIS A N 1
ATOM 743 C CA . HIS A 1 90 ? 2.802 -8.946 -22.164 1.00 80.38 90 HIS A CA 1
ATOM 744 C C . HIS A 1 90 ? 3.782 -10.114 -22.185 1.00 80.38 90 HIS A C 1
ATOM 746 O O . HIS A 1 90 ? 3.637 -11.016 -23.004 1.00 80.38 90 HIS A O 1
ATOM 752 N N . SER A 1 91 ? 4.777 -10.080 -21.303 1.00 67.50 91 SER A N 1
ATOM 753 C CA . SER A 1 91 ? 5.703 -11.182 -21.141 1.00 67.50 91 SER A CA 1
ATOM 754 C C . SER A 1 91 ? 4.954 -12.349 -20.491 1.00 67.50 91 SER A C 1
ATOM 756 O O . SER A 1 91 ? 4.450 -12.240 -19.376 1.00 67.50 91 SER A O 1
ATOM 758 N N . HIS A 1 92 ? 4.860 -13.443 -21.245 1.00 55.22 92 HIS A N 1
ATOM 759 C CA . HIS A 1 92 ? 4.581 -14.785 -20.743 1.00 55.22 92 HIS A CA 1
ATOM 760 C C . HIS A 1 92 ? 5.897 -15.487 -20.397 1.00 55.22 92 HIS A C 1
ATOM 762 O O . HIS A 1 92 ? 5.956 -16.712 -20.472 1.00 55.22 92 HIS A O 1
ATOM 768 N N . ASP A 1 93 ? 6.974 -14.739 -20.108 1.00 52.72 93 ASP A N 1
ATOM 769 C CA . ASP A 1 93 ? 8.204 -15.364 -19.641 1.00 52.72 93 ASP A CA 1
ATOM 770 C C . ASP A 1 93 ? 7.833 -16.089 -18.354 1.00 52.72 93 ASP A C 1
ATOM 772 O O . ASP A 1 93 ? 7.589 -15.482 -17.308 1.00 52.72 93 ASP A O 1
ATOM 776 N N . HIS A 1 94 ? 7.702 -17.406 -18.491 1.00 47.81 94 HIS A N 1
ATOM 777 C CA . HIS A 1 94 ? 7.571 -18.342 -17.405 1.00 47.81 94 HIS A CA 1
ATOM 778 C C . HIS A 1 94 ? 8.874 -18.217 -16.625 1.00 47.81 94 HIS A C 1
ATOM 780 O O . HIS A 1 94 ? 9.850 -18.924 -16.869 1.00 47.81 94 HIS A O 1
ATOM 786 N N . HIS A 1 95 ? 8.917 -17.271 -15.690 1.00 53.28 95 HIS A N 1
ATOM 787 C CA . HIS A 1 95 ? 9.700 -17.493 -14.496 1.00 53.28 95 HIS A CA 1
ATOM 788 C C . HIS A 1 95 ? 9.169 -18.818 -13.971 1.00 53.28 95 HIS A C 1
ATOM 790 O O . HIS A 1 95 ? 7.960 -18.923 -13.765 1.00 53.28 95 HIS A O 1
ATOM 796 N N . ALA A 1 96 ? 10.041 -19.836 -13.976 1.00 47.28 96 ALA A N 1
ATOM 797 C CA . ALA A 1 96 ? 9.694 -21.217 -13.669 1.00 47.28 96 ALA A CA 1
ATOM 798 C C . ALA A 1 96 ? 8.686 -21.254 -12.518 1.00 47.28 96 ALA A C 1
ATOM 800 O O . ALA A 1 96 ? 8.782 -20.397 -11.637 1.00 47.28 96 ALA A O 1
ATOM 801 N N . ASP A 1 97 ? 7.763 -22.220 -12.544 1.00 49.91 97 ASP A N 1
ATOM 802 C CA . ASP A 1 97 ? 6.750 -22.502 -11.510 1.00 49.91 97 ASP A CA 1
ATOM 803 C C . ASP A 1 97 ? 7.376 -22.856 -10.136 1.00 49.91 97 ASP A C 1
ATOM 805 O O . ASP A 1 97 ? 6.966 -23.783 -9.446 1.00 49.91 97 ASP A O 1
ATOM 809 N N . ASP A 1 98 ? 8.432 -22.159 -9.732 1.00 50.53 98 ASP A N 1
ATOM 810 C CA . ASP A 1 98 ? 8.883 -22.069 -8.369 1.00 50.53 98 ASP A CA 1
ATOM 811 C C . ASP A 1 98 ? 7.900 -21.152 -7.641 1.00 50.53 98 ASP A C 1
ATOM 813 O O . ASP A 1 98 ? 7.954 -19.921 -7.742 1.00 50.53 98 ASP A O 1
ATOM 817 N N . ASP A 1 99 ? 7.003 -21.778 -6.882 1.00 51.22 99 AS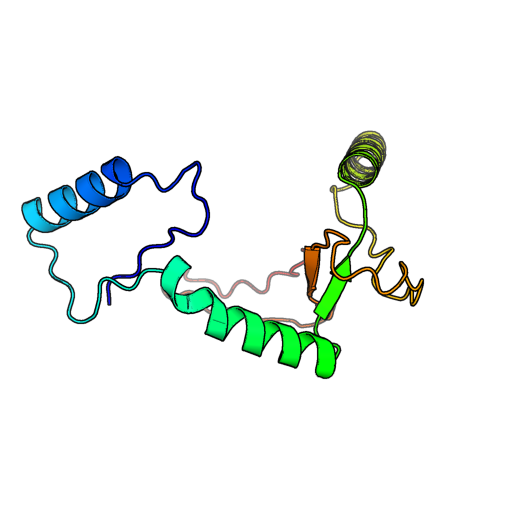P A N 1
ATOM 818 C CA . ASP A 1 99 ? 6.058 -21.154 -5.950 1.00 51.22 99 ASP A CA 1
ATOM 819 C C . ASP A 1 99 ? 6.717 -20.153 -4.971 1.00 51.22 99 ASP A C 1
ATOM 821 O O . ASP A 1 99 ? 6.026 -19.446 -4.236 1.00 51.22 99 ASP A O 1
ATOM 825 N N . ARG A 1 100 ? 8.055 -20.062 -4.947 1.00 57.62 100 ARG A N 1
ATOM 826 C CA . ARG A 1 100 ? 8.848 -19.157 -4.104 1.00 57.62 100 ARG A CA 1
ATOM 827 C C . ARG A 1 100 ? 9.307 -17.874 -4.794 1.00 57.62 100 ARG A C 1
ATOM 829 O O . ARG A 1 100 ? 9.903 -17.026 -4.126 1.00 57.62 100 ARG A O 1
ATOM 836 N N . ALA A 1 101 ? 9.076 -17.702 -6.096 1.00 61.62 101 ALA A N 1
ATOM 837 C CA . ALA A 1 101 ? 9.453 -16.469 -6.779 1.00 61.62 101 ALA A CA 1
ATOM 838 C C . ALA A 1 101 ? 8.644 -15.286 -6.215 1.00 61.62 101 ALA A C 1
ATOM 840 O O . ALA A 1 101 ? 7.428 -15.215 -6.381 1.00 61.62 101 ALA A O 1
ATOM 841 N N . LEU A 1 102 ? 9.316 -14.339 -5.553 1.00 70.75 102 LEU A N 1
ATOM 842 C CA . LEU A 1 102 ? 8.688 -13.107 -5.076 1.00 70.75 102 LEU A CA 1
ATOM 843 C C . LEU A 1 102 ? 8.234 -12.265 -6.276 1.00 70.75 102 LEU A C 1
ATOM 845 O O . LEU A 1 102 ? 9.039 -11.913 -7.139 1.00 70.75 102 LEU A O 1
ATOM 849 N N . TYR A 1 103 ? 6.947 -11.924 -6.316 1.00 81.38 103 TYR A N 1
ATOM 850 C CA . TYR A 1 103 ? 6.358 -11.076 -7.349 1.00 81.38 103 TYR A CA 1
ATOM 851 C C . TYR A 1 103 ? 5.458 -10.004 -6.740 1.00 81.38 103 TYR A C 1
ATOM 853 O O . TYR A 1 103 ? 4.935 -10.147 -5.636 1.00 81.38 103 TYR A O 1
ATOM 861 N N . VAL A 1 104 ? 5.244 -8.930 -7.498 1.00 85.12 104 VAL A N 1
ATOM 862 C CA . VAL A 1 104 ? 4.257 -7.892 -7.179 1.00 85.12 104 VAL A CA 1
ATOM 863 C C . VAL A 1 104 ? 3.109 -7.980 -8.176 1.00 85.12 104 VAL A C 1
ATOM 865 O O . VAL A 1 104 ? 3.325 -8.172 -9.372 1.00 85.12 104 VAL A O 1
ATOM 868 N N . LEU A 1 105 ? 1.875 -7.827 -7.701 1.00 86.81 105 LEU A N 1
ATOM 869 C CA . LEU A 1 105 ? 0.690 -7.797 -8.556 1.00 86.81 105 LEU A CA 1
ATOM 870 C C . LEU A 1 105 ? 0.461 -6.395 -9.101 1.00 86.81 105 LEU A C 1
ATOM 872 O O . LEU A 1 105 ? 0.303 -5.435 -8.347 1.00 86.81 105 LEU A O 1
ATOM 876 N N . LEU A 1 106 ? 0.410 -6.282 -10.426 1.00 87.69 106 LEU A N 1
ATOM 877 C CA . LEU A 1 106 ? 0.110 -5.036 -11.117 1.00 87.69 106 LEU A CA 1
ATOM 878 C C . LEU A 1 106 ? -1.227 -5.149 -11.841 1.00 87.69 106 LEU A C 1
ATOM 880 O O . LEU A 1 106 ? -1.513 -6.125 -12.529 1.00 87.69 106 LEU A O 1
ATOM 884 N N . THR A 1 107 ? -2.051 -4.111 -11.720 1.00 86.88 107 THR A N 1
ATOM 885 C CA . THR A 1 107 ? -3.331 -4.046 -12.430 1.00 86.88 107 THR A CA 1
ATOM 886 C C . THR A 1 107 ? -3.126 -3.613 -13.878 1.00 86.88 107 THR A C 1
ATOM 888 O O . THR A 1 107 ? -2.313 -2.740 -14.198 1.00 86.88 107 THR A O 1
ATOM 891 N N . ARG A 1 108 ? -3.906 -4.187 -14.791 1.00 82.31 108 ARG A N 1
ATOM 892 C CA . ARG A 1 108 ? -3.998 -3.733 -16.177 1.00 82.31 108 ARG A CA 1
ATOM 893 C C . ARG A 1 108 ? -4.941 -2.539 -16.241 1.00 82.31 108 ARG A C 1
ATOM 895 O O . ARG A 1 108 ? -6.074 -2.652 -16.699 1.00 82.31 108 ARG A O 1
ATOM 902 N N . ARG A 1 109 ? -4.480 -1.357 -15.826 1.00 69.44 109 ARG A N 1
ATOM 903 C CA . ARG A 1 109 ? -5.247 -0.132 -16.090 1.00 69.44 109 ARG A CA 1
ATOM 904 C C . ARG A 1 109 ? -5.429 0.045 -17.603 1.00 69.44 109 ARG A C 1
ATOM 906 O O . ARG A 1 109 ? -4.459 0.028 -18.373 1.00 69.44 109 ARG A O 1
ATOM 913 N N . LYS A 1 110 ? -6.684 0.192 -18.039 1.00 53.94 110 LYS A N 1
ATOM 914 C CA . LYS A 1 110 ? -7.017 0.720 -19.366 1.00 53.94 110 LYS A CA 1
ATOM 915 C C . LYS A 1 110 ? -6.686 2.211 -19.340 1.00 53.94 110 LYS A C 1
ATOM 917 O O . LYS A 1 110 ? -7.279 2.964 -18.580 1.00 53.94 110 LYS A O 1
ATOM 922 N N . VAL A 1 111 ? -5.706 2.609 -20.147 1.00 51.69 111 VAL A N 1
ATOM 923 C CA . VAL A 1 111 ? -5.125 3.966 -20.166 1.00 51.69 111 VAL A CA 1
ATOM 924 C C . VAL A 1 111 ? -6.084 5.009 -20.768 1.00 51.69 111 VAL A C 1
ATOM 926 O O . VAL A 1 111 ? -5.812 6.200 -20.705 1.00 51.69 111 VAL A O 1
ATOM 929 N N . LEU A 1 112 ? -7.250 4.602 -21.279 1.00 48.41 112 LEU A N 1
ATOM 930 C CA . LEU A 1 112 ? -8.263 5.521 -21.793 1.00 48.41 112 LEU A CA 1
ATOM 931 C C . LEU A 1 112 ? -9.636 5.216 -21.180 1.00 48.41 112 LEU A C 1
ATOM 933 O O . LEU A 1 112 ? -10.500 4.600 -21.797 1.00 48.41 112 LEU A O 1
ATOM 937 N N . LEU A 1 113 ? -9.826 5.624 -19.928 1.00 46.56 113 LEU A N 1
ATOM 938 C CA . LEU A 1 113 ? -11.151 5.737 -19.328 1.00 46.56 113 LEU A CA 1
ATOM 939 C C . LEU A 1 113 ? -11.252 7.127 -18.700 1.00 46.56 113 LEU A C 1
ATOM 941 O O . LEU A 1 113 ? -10.551 7.430 -17.734 1.00 46.56 113 LEU A O 1
ATOM 945 N N . PHE A 1 114 ? -12.106 7.985 -19.258 1.00 56.94 114 PHE A N 1
ATOM 946 C CA . PHE A 1 114 ? -12.455 9.250 -18.619 1.00 56.94 114 PHE A CA 1
ATOM 947 C C . PHE A 1 114 ? -13.328 8.943 -17.401 1.00 56.94 114 PHE A C 1
ATOM 949 O O . PHE A 1 114 ? -14.543 8.797 -17.511 1.00 56.94 114 PHE A O 1
ATOM 956 N N . LEU A 1 115 ? -12.697 8.791 -16.236 1.00 58.91 115 LEU A N 1
ATOM 957 C CA . LEU A 1 115 ? -13.414 8.627 -14.979 1.00 58.91 115 LEU A CA 1
ATOM 958 C C . LEU A 1 115 ? -13.727 10.013 -14.405 1.00 58.91 115 LEU A C 1
ATOM 960 O O . LEU A 1 115 ? -12.848 10.691 -13.867 1.00 58.91 115 LEU A O 1
ATOM 964 N N . THR A 1 116 ? -14.981 10.443 -14.520 1.00 64.69 116 THR A N 1
ATOM 965 C CA . THR A 1 116 ? -15.449 11.667 -13.863 1.00 64.69 116 THR A CA 1
ATOM 966 C C . THR A 1 116 ? -15.805 11.345 -12.418 1.00 64.69 116 THR A C 1
ATOM 968 O O . THR A 1 116 ? -16.843 10.747 -12.143 1.00 64.69 116 THR A O 1
ATOM 971 N N . ILE A 1 117 ? -14.945 11.748 -11.482 1.00 72.44 117 ILE A N 1
ATOM 972 C CA . ILE A 1 117 ? -15.227 11.651 -10.047 1.00 72.44 117 ILE A CA 1
ATOM 973 C C . ILE A 1 117 ? -15.816 12.985 -9.592 1.00 72.44 117 ILE A C 1
ATOM 975 O O . ILE A 1 117 ? -15.165 14.031 -9.678 1.00 72.44 117 ILE A O 1
ATOM 979 N N . ARG A 1 118 ? -17.051 12.955 -9.087 1.00 74.00 118 ARG A N 1
ATOM 980 C CA . ARG A 1 118 ? -17.676 14.115 -8.450 1.00 74.00 118 ARG A CA 1
ATOM 981 C C . ARG A 1 118 ? -17.306 14.113 -6.968 1.00 74.00 118 ARG A C 1
ATOM 983 O O . ARG A 1 118 ? -17.721 13.230 -6.226 1.00 74.00 118 ARG A O 1
ATOM 990 N N . SER A 1 119 ? -16.487 15.075 -6.554 1.00 75.62 119 SER A N 1
ATOM 991 C CA . SER A 1 119 ? -16.168 15.278 -5.139 1.00 75.62 119 SER A CA 1
ATOM 992 C C . SER A 1 119 ? -17.322 16.002 -4.450 1.00 75.62 119 SER A C 1
ATOM 994 O O . SER A 1 119 ? -17.909 16.911 -5.028 1.00 75.62 119 SER A O 1
ATOM 996 N N . VAL A 1 120 ? -17.618 15.623 -3.207 1.00 81.19 120 VAL A N 1
ATOM 997 C CA . VAL A 1 120 ? -18.606 16.322 -2.365 1.00 81.19 120 VAL A CA 1
ATOM 998 C C . VAL A 1 120 ? -18.014 17.597 -1.742 1.00 81.19 120 VAL A C 1
ATOM 1000 O O . VAL A 1 120 ? -18.750 18.501 -1.372 1.00 81.19 120 VAL A O 1
ATOM 1003 N N . VAL A 1 121 ? -16.681 17.706 -1.671 1.00 79.62 121 VAL A N 1
ATOM 1004 C CA . VAL A 1 121 ? -15.978 18.846 -1.049 1.00 79.62 121 VAL A CA 1
ATOM 1005 C C . VAL A 1 121 ? -15.442 19.828 -2.092 1.00 79.62 121 VAL A C 1
ATOM 1007 O O . VAL A 1 121 ? -15.404 21.033 -1.857 1.00 79.62 121 VAL A O 1
ATOM 1010 N N . ARG A 1 122 ? -15.016 19.340 -3.264 1.00 75.75 122 ARG A N 1
ATOM 1011 C CA . ARG A 1 122 ? -14.526 20.203 -4.348 1.00 75.75 122 ARG A CA 1
ATOM 1012 C C . ARG A 1 122 ? -15.671 20.511 -5.310 1.00 75.75 122 ARG A C 1
ATOM 1014 O O . ARG A 1 122 ? -16.230 19.599 -5.906 1.00 75.75 122 ARG A O 1
ATOM 1021 N N . SER A 1 123 ? -15.978 21.798 -5.479 1.00 61.44 123 SER A N 1
ATOM 1022 C CA . SER A 1 123 ? -17.086 22.301 -6.308 1.00 61.44 123 SER A CA 1
ATOM 1023 C C . SER A 1 123 ? -16.963 21.980 -7.804 1.00 61.44 123 SER A C 1
ATOM 1025 O O . SER A 1 123 ? -17.953 22.071 -8.526 1.00 61.44 123 SER A O 1
ATOM 1027 N N . SER A 1 124 ? -15.784 21.570 -8.281 1.00 61.16 124 SER A N 1
ATOM 1028 C CA . SER A 1 124 ? -15.561 21.146 -9.663 1.00 61.16 124 SER A CA 1
ATOM 1029 C C . SER A 1 124 ? -15.423 19.626 -9.788 1.00 61.16 124 SER A C 1
ATOM 1031 O O . SER A 1 124 ? -14.691 18.970 -9.041 1.00 61.16 124 SER A O 1
ATOM 1033 N N . SER A 1 125 ? -16.110 19.049 -10.781 1.00 59.56 125 SER A N 1
ATOM 1034 C CA . SER A 1 125 ? -15.833 17.688 -11.243 1.00 59.56 125 SER A CA 1
ATOM 1035 C C . SER A 1 125 ? -14.447 17.669 -11.878 1.00 59.56 125 SER A C 1
ATOM 1037 O O . SER A 1 125 ? -14.205 18.351 -12.875 1.00 59.56 125 SER A O 1
ATOM 1039 N N . ALA A 1 126 ? -13.524 16.905 -11.302 1.00 56.72 126 ALA A N 1
ATOM 1040 C CA . ALA A 1 126 ? -12.190 16.772 -11.856 1.00 56.72 126 ALA A CA 1
ATOM 1041 C C . ALA A 1 126 ? -12.182 15.614 -12.856 1.00 56.72 126 ALA A C 1
ATOM 1043 O O . ALA A 1 126 ? -12.060 14.451 -12.472 1.00 56.72 126 ALA A O 1
ATOM 1044 N N . THR A 1 127 ? -12.273 15.932 -14.144 1.00 49.06 127 THR A N 1
ATOM 1045 C CA . THR A 1 127 ? -11.889 14.995 -15.200 1.00 49.06 127 THR A CA 1
ATOM 1046 C C . THR A 1 127 ? -10.366 14.946 -15.225 1.00 49.06 127 THR A C 1
ATOM 1048 O O . THR A 1 127 ? -9.706 15.737 -15.895 1.00 49.06 127 THR A O 1
ATOM 1051 N N . ARG A 1 128 ? -9.774 14.080 -14.401 1.00 51.84 128 ARG A N 1
ATOM 1052 C CA . ARG A 1 128 ? -8.326 13.866 -14.423 1.00 51.84 128 ARG A CA 1
ATOM 1053 C C . ARG A 1 128 ? -8.014 12.803 -15.457 1.00 51.84 128 ARG A C 1
ATOM 1055 O O . ARG A 1 128 ? -8.531 11.692 -15.381 1.00 51.84 128 ARG A O 1
ATOM 1062 N N . ASN A 1 129 ? -7.130 13.140 -16.391 1.00 39.25 129 ASN A N 1
ATOM 1063 C CA . ASN A 1 129 ? -6.432 12.124 -17.157 1.00 39.25 129 ASN A CA 1
ATOM 1064 C C . ASN A 1 129 ? -5.508 11.406 -16.164 1.00 39.25 129 ASN A C 1
ATOM 1066 O O . ASN A 1 129 ? -4.461 11.933 -15.782 1.00 39.25 129 ASN A O 1
ATOM 1070 N N . TRP A 1 130 ? -5.960 10.272 -15.632 1.00 39.84 130 TRP A N 1
ATOM 1071 C CA . TRP A 1 130 ? -5.185 9.474 -14.689 1.00 39.84 130 TRP A CA 1
ATOM 1072 C C . TRP A 1 130 ? -4.091 8.739 -15.461 1.00 39.84 130 TRP A C 1
ATOM 1074 O O . TRP A 1 130 ? -4.224 7.567 -15.798 1.00 39.84 130 TRP A O 1
ATOM 1084 N N . MET A 1 131 ? -3.003 9.448 -15.743 1.00 32.22 131 MET A N 1
ATOM 1085 C CA . MET A 1 131 ? -1.716 8.837 -16.048 1.00 32.22 131 MET A CA 1
ATOM 1086 C C . MET A 1 131 ? -1.117 8.432 -14.695 1.00 32.22 131 MET A C 1
ATOM 1088 O O . MET A 1 131 ? -0.442 9.234 -14.053 1.00 32.22 131 MET A O 1
ATOM 1092 N N . ILE A 1 132 ? -1.504 7.250 -14.203 1.00 42.47 132 ILE A N 1
ATOM 1093 C CA . ILE A 1 132 ? -0.765 6.563 -13.132 1.00 42.47 132 ILE A CA 1
ATOM 1094 C C . ILE A 1 132 ? 0.247 5.652 -13.806 1.00 42.47 132 ILE A C 1
ATOM 1096 O O . ILE A 1 132 ? -0.186 4.927 -14.732 1.00 42.47 132 ILE A O 1
#

Radius of gyration: 20.02 Å; chains: 1; bounding box: 39×45×47 Å

InterPro domains:
  IPR014729 Rossmann-like alpha/beta/alpha sandwich fold [G3DSA:3.40.50.620] (1-125)
  IPR020058 Glutamyl/glutaminyl-tRNA synthetase, class Ib, catalytic domain [PF00749] (1-97)
  IPR049940 Glutamyl-Q tRNA(Asp) synthetase/Glutamate--tRNA ligase [PTHR43311] (1-98)

Sequence (132 aa):
MLRIEDTDLERSTPEAIEAIMDGMNWLSLEWDEGPYYQTKRFDRYNAVIDQMLEEGTAYKCYCSKERLEALREEQMAKGEKPRYDGRCRHSHDHHADDDRALYVLLTRRKVLLFLTIRSVVRSSSATRNWMI

Foldseek 3Di:
DAEDACPPVVPNDPVVVVVVVVVCVVVVPDDPDDHHYVVVCVVVVVVVLVVCVVVLQKFWALDDPVNLVVQQVVCVVVVHDRDDPCVRSPDPPCPDPPPPRDTDMDGPDPQDDQDFDDDPPDPDGDRDSPPD

Secondary structure (DSSP, 8-state):
--EE----TTT--HHHHHHHHHHHHHTT---SS-PEESGGGHHHHHHHHHHHHHTTSEEEE---HHHHHHHHHHHHHTTPPP----GGGT------S-TT---EEEE---S----EE--SSSSS-EE-----

pLDDT: mean 82.82, std 16.97, range [32.22, 97.19]